Protein AF-A0A2R6NJY1-F1 (afdb_monomer_lite)

pLDDT: mean 76.26, std 16.56, range [31.14, 91.75]

Radius of gyration: 19.43 Å; chains: 1; bounding box: 37×42×67 Å

Organism: NCBI:txid98765

Foldseek 3Di:
DDDDPPDPDDDDPPDPPDDQPPVPHPDDLLLGPPRWDKDKDKDQDPVVVVVLVVCQDPVNVPPPLSPRWHFPDWAQDPPDNRIIITITTDDDDPCVPHDPDPVVVVVVVVSVCSVVPDDDPPPDDD

Secondary structure (DSSP, 8-state):
------------TT-TT---TTTTSS--GGGSTT---EEEEEE--HHHHHHHHHHTSHHHHT-TT--PPP--EEEEPTT-TT-EEEEEE-PPPTTSSPP-SHHHHHHHHHHHHGGGG---------

Structure (mmCIF, N/CA/C/O backbone):
data_AF-A0A2R6NJY1-F1
#
_entry.id   AF-A0A2R6NJY1-F1
#
loop_
_atom_site.group_PDB
_atom_site.id
_atom_site.type_symbol
_atom_site.label_atom_id
_atom_site.label_alt_id
_atom_site.label_comp_id
_atom_site.label_asym_id
_atom_site.label_entity_id
_atom_site.label_seq_id
_atom_site.pdbx_PDB_ins_code
_atom_site.Cartn_x
_atom_site.Cartn_y
_atom_site.Cartn_z
_ato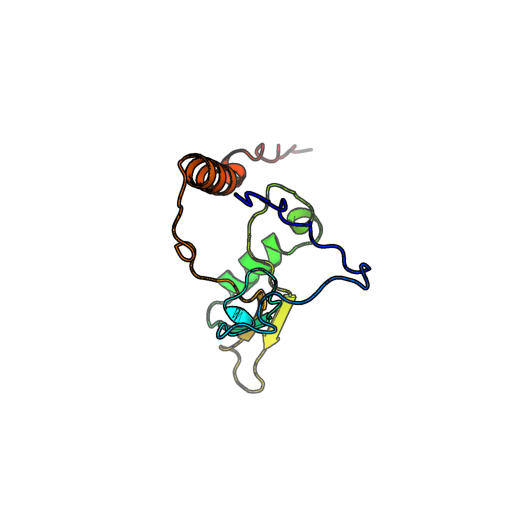m_site.occupancy
_atom_site.B_iso_or_equiv
_atom_site.auth_seq_id
_atom_site.auth_comp_id
_atom_site.auth_asym_id
_atom_site.auth_atom_id
_atom_site.pdbx_PDB_model_num
ATOM 1 N N . MET A 1 1 ? 13.451 2.985 -38.363 1.00 39.25 1 MET A N 1
ATOM 2 C CA . MET A 1 1 ? 12.645 4.221 -38.329 1.00 39.25 1 MET A CA 1
ATOM 3 C C . MET A 1 1 ? 11.248 3.866 -37.865 1.00 39.25 1 MET A C 1
ATOM 5 O O . MET A 1 1 ? 10.478 3.351 -38.661 1.00 39.25 1 MET A O 1
ATOM 9 N N . ALA A 1 2 ? 11.002 4.058 -36.572 1.00 31.14 2 ALA A N 1
ATOM 10 C CA . ALA A 1 2 ? 9.734 4.436 -35.947 1.00 31.14 2 ALA A CA 1
ATOM 11 C C . ALA A 1 2 ? 9.972 4.338 -34.434 1.00 31.14 2 ALA A C 1
ATOM 13 O O . ALA A 1 2 ? 9.500 3.424 -33.768 1.00 31.14 2 ALA A O 1
ATOM 14 N N . ASP A 1 3 ? 10.792 5.262 -33.930 1.00 36.91 3 ASP A N 1
ATOM 15 C CA . ASP A 1 3 ? 10.709 5.662 -32.535 1.00 36.91 3 ASP A CA 1
ATOM 16 C C . ASP A 1 3 ? 9.387 6.407 -32.389 1.00 36.91 3 ASP A C 1
ATOM 18 O O . ASP A 1 3 ? 9.170 7.465 -32.984 1.00 36.91 3 ASP A O 1
ATOM 22 N N . THR A 1 4 ? 8.469 5.839 -31.629 1.00 34.56 4 THR A N 1
ATOM 23 C CA . THR A 1 4 ? 7.409 6.619 -31.005 1.00 34.56 4 THR A CA 1
ATOM 24 C C . THR A 1 4 ? 7.279 6.069 -29.603 1.00 34.56 4 THR A C 1
ATOM 26 O O . THR A 1 4 ? 6.518 5.148 -29.331 1.00 34.56 4 THR A O 1
ATOM 29 N N . VAL A 1 5 ? 8.126 6.603 -28.726 1.00 41.41 5 VAL A N 1
ATOM 30 C CA . VAL A 1 5 ? 7.920 6.550 -27.283 1.00 41.41 5 VAL A CA 1
ATOM 31 C C . VAL A 1 5 ? 6.648 7.356 -27.027 1.00 41.41 5 VAL A C 1
ATOM 33 O O . VAL A 1 5 ? 6.698 8.565 -26.807 1.00 41.41 5 VAL A O 1
ATOM 36 N N . GLU A 1 6 ? 5.486 6.713 -27.151 1.00 37.59 6 GLU A N 1
ATOM 37 C CA . GLU A 1 6 ? 4.279 7.241 -26.529 1.00 37.59 6 GLU A CA 1
ATOM 38 C C . GLU A 1 6 ? 4.540 7.221 -25.026 1.00 37.59 6 GLU A C 1
ATOM 40 O O . GLU A 1 6 ? 4.706 6.170 -24.408 1.00 37.59 6 GLU A O 1
ATOM 45 N N . SER A 1 7 ? 4.672 8.414 -24.452 1.00 43.25 7 SER A N 1
ATOM 46 C CA . SER A 1 7 ? 4.740 8.599 -23.009 1.00 43.25 7 SER A CA 1
ATOM 47 C C . SER A 1 7 ? 3.549 7.880 -22.358 1.00 43.25 7 SER A C 1
ATOM 49 O O . SER A 1 7 ? 2.447 7.967 -22.912 1.00 43.25 7 SER A O 1
ATOM 51 N N . PRO A 1 8 ? 3.717 7.195 -21.209 1.00 43.16 8 PRO A N 1
ATOM 52 C CA . PRO A 1 8 ? 2.620 6.472 -20.578 1.00 43.16 8 PRO A CA 1
ATOM 53 C C . PRO A 1 8 ? 1.466 7.440 -20.327 1.00 43.16 8 PRO A C 1
ATOM 55 O O . PRO A 1 8 ? 1.616 8.423 -19.599 1.00 43.16 8 PRO A O 1
ATOM 58 N N . ILE A 1 9 ? 0.330 7.207 -20.984 1.00 50.03 9 ILE A N 1
ATOM 59 C CA . ILE A 1 9 ? -0.860 8.035 -20.811 1.00 50.03 9 ILE A CA 1
ATOM 60 C C . ILE A 1 9 ? -1.291 7.857 -19.349 1.00 50.03 9 ILE A C 1
ATOM 62 O O . ILE A 1 9 ? -1.642 6.739 -18.968 1.00 50.03 9 ILE A O 1
ATOM 66 N N . PRO A 1 10 ? -1.270 8.907 -18.507 1.00 46.69 10 PRO A N 1
ATOM 67 C CA . PRO A 1 10 ? -1.640 8.752 -17.112 1.00 46.69 10 PRO A CA 1
ATOM 68 C C . PRO A 1 10 ? -3.105 8.320 -17.000 1.00 46.69 10 PRO A C 1
ATOM 70 O O . PRO A 1 10 ? -3.980 8.810 -17.724 1.00 46.69 10 PRO A O 1
ATOM 73 N N . PHE A 1 11 ? -3.351 7.405 -16.064 1.00 53.31 11 PHE A N 1
ATOM 74 C CA . PHE A 1 11 ? -4.660 6.879 -15.692 1.00 53.31 11 PHE A CA 1
ATOM 75 C C . PHE A 1 11 ? -5.724 7.987 -15.584 1.00 53.31 11 PHE A C 1
ATOM 77 O O . PHE A 1 11 ? -5.630 8.878 -14.739 1.00 53.31 11 PHE A O 1
ATOM 84 N N . ARG A 1 12 ? -6.777 7.928 -16.415 1.00 54.88 12 ARG A N 1
ATOM 85 C CA . ARG A 1 12 ? -7.988 8.751 -16.247 1.00 54.88 12 ARG A CA 1
ATOM 86 C C . ARG A 1 12 ? -9.250 7.882 -16.337 1.00 54.88 12 ARG A C 1
ATOM 88 O O . ARG A 1 12 ? -9.530 7.375 -17.422 1.00 54.88 12 ARG A O 1
ATOM 95 N N . PRO A 1 13 ? -10.066 7.796 -15.266 1.00 47.22 13 PRO A N 1
ATOM 96 C CA . PRO A 1 13 ? -11.293 6.985 -15.230 1.00 47.22 13 PRO A CA 1
ATOM 97 C C . PRO A 1 13 ? -12.379 7.358 -16.261 1.00 47.22 13 PRO A C 1
ATOM 99 O O . PRO A 1 13 ? -13.318 6.597 -16.441 1.00 47.22 13 PRO A O 1
ATOM 102 N N . ASN A 1 14 ? -12.263 8.504 -16.948 1.00 49.97 14 ASN A N 1
ATOM 103 C CA . ASN A 1 14 ? -13.263 9.025 -17.896 1.00 49.97 14 ASN A CA 1
ATOM 104 C C . ASN A 1 14 ? -12.776 9.094 -19.359 1.00 49.97 14 ASN A C 1
ATOM 106 O O . ASN A 1 14 ? -13.330 9.847 -20.160 1.00 49.97 14 ASN A O 1
ATOM 110 N N . ASN A 1 15 ? -11.731 8.351 -19.736 1.00 65.00 15 ASN A N 1
ATOM 111 C CA . ASN A 1 15 ? -11.272 8.311 -21.126 1.00 65.00 15 ASN A CA 1
ATOM 112 C C . ASN A 1 15 ? -11.861 7.103 -21.875 1.00 65.00 15 ASN A C 1
ATOM 114 O O . ASN A 1 15 ? -11.376 5.986 -21.729 1.00 65.00 15 ASN A O 1
ATOM 118 N N . PHE A 1 16 ? -12.854 7.336 -22.740 1.00 65.81 16 PHE A N 1
ATOM 119 C CA . PHE A 1 16 ? -13.491 6.303 -23.576 1.00 65.81 16 PHE A CA 1
ATOM 120 C C . PHE A 1 16 ? -12.546 5.602 -24.570 1.00 65.81 16 PHE A C 1
ATOM 122 O O . PHE A 1 16 ? -12.952 4.642 -25.220 1.00 65.81 16 PHE A O 1
ATOM 129 N N . ARG A 1 17 ? -11.306 6.084 -24.729 1.00 76.31 17 ARG A N 1
ATOM 130 C CA . ARG A 1 17 ? -10.290 5.485 -25.611 1.00 76.31 17 ARG A CA 1
ATOM 131 C C . ARG A 1 17 ? -9.269 4.620 -24.869 1.00 76.31 17 ARG A C 1
ATOM 133 O O . ARG A 1 17 ? -8.375 4.088 -25.516 1.00 76.31 17 ARG A O 1
ATOM 140 N N . TRP A 1 18 ? -9.358 4.508 -23.543 1.00 77.19 18 TRP A N 1
ATOM 141 C CA . TRP A 1 18 ? -8.459 3.645 -22.779 1.00 77.19 18 TRP A CA 1
ATOM 142 C C . TRP A 1 18 ? -8.778 2.168 -23.050 1.00 77.19 18 TRP A C 1
ATOM 144 O O . TRP A 1 18 ? -9.939 1.761 -23.003 1.00 77.19 18 TRP A O 1
ATOM 154 N N . VAL A 1 19 ? -7.742 1.380 -23.341 1.00 79.31 19 VAL A N 1
ATOM 155 C CA . VAL A 1 19 ? -7.832 -0.068 -23.556 1.00 79.31 19 VAL A CA 1
ATOM 156 C C . VAL A 1 19 ? -6.889 -0.738 -22.558 1.00 79.31 19 VAL A C 1
ATOM 158 O O . VAL A 1 19 ? -5.718 -0.356 -22.524 1.00 79.31 19 VAL A O 1
ATOM 161 N N . PRO A 1 20 ? -7.360 -1.719 -21.770 1.00 78.88 20 PRO A N 1
ATOM 162 C CA . PRO A 1 20 ? -6.494 -2.434 -20.850 1.00 78.88 20 PRO A CA 1
ATOM 163 C C . PRO A 1 20 ? -5.326 -3.119 -21.561 1.00 78.88 20 PRO A C 1
ATOM 165 O O . PRO A 1 20 ? -5.517 -3.778 -22.586 1.00 78.88 20 PRO A O 1
ATOM 168 N N . SER A 1 21 ? -4.130 -3.029 -20.987 1.00 82.12 21 SER A N 1
ATOM 169 C CA . SER A 1 21 ? -2.880 -3.466 -21.615 1.00 82.12 21 SER A CA 1
ATOM 170 C C . SER A 1 21 ? -2.762 -4.984 -21.791 1.00 82.12 21 SER A C 1
ATOM 172 O O . SER A 1 21 ? -1.916 -5.452 -22.551 1.00 82.12 21 SER A O 1
ATOM 174 N N . TRP A 1 22 ? -3.615 -5.773 -21.126 1.00 86.06 22 TRP A N 1
ATOM 175 C CA . TRP A 1 22 ? -3.688 -7.220 -21.346 1.00 86.06 22 TRP A CA 1
ATOM 176 C C . TRP A 1 22 ? -4.451 -7.596 -22.622 1.00 86.06 22 TRP A C 1
ATOM 178 O O . TRP A 1 22 ? -4.227 -8.682 -23.162 1.00 86.06 22 TRP A O 1
ATOM 188 N N . ILE A 1 23 ? -5.334 -6.730 -23.138 1.00 83.62 23 ILE A N 1
ATOM 189 C CA . ILE A 1 23 ? -6.125 -7.032 -24.338 1.00 83.62 23 ILE A CA 1
ATOM 190 C C . ILE A 1 23 ? -5.196 -7.155 -25.552 1.00 83.62 23 ILE A C 1
ATOM 192 O O . ILE A 1 23 ? -4.453 -6.238 -25.883 1.00 83.62 23 ILE A O 1
ATOM 196 N N . GLY A 1 24 ? -5.256 -8.303 -26.234 1.00 84.31 24 GLY A N 1
ATOM 197 C CA . GLY A 1 24 ? -4.419 -8.591 -27.404 1.00 84.31 24 GLY A CA 1
ATOM 198 C C . GLY A 1 24 ? -3.004 -9.083 -27.076 1.00 84.31 24 GLY A C 1
ATOM 199 O O . GLY A 1 24 ? -2.218 -9.308 -27.993 1.00 84.31 24 GLY A O 1
ATOM 200 N N . THR A 1 25 ? -2.680 -9.293 -25.797 1.00 83.38 25 THR A N 1
ATOM 201 C CA . THR A 1 25 ? -1.406 -9.882 -25.356 1.00 83.38 25 THR A CA 1
ATOM 202 C C . THR A 1 25 ? -1.620 -11.275 -24.753 1.00 83.38 25 THR A C 1
ATOM 204 O O . THR A 1 25 ? -2.747 -11.678 -24.477 1.00 83.38 25 THR A O 1
ATOM 207 N N . ALA A 1 26 ? -0.532 -12.013 -24.515 1.00 87.00 26 ALA A N 1
ATOM 208 C CA . ALA A 1 26 ? -0.569 -13.251 -23.730 1.00 87.00 26 ALA A CA 1
ATOM 209 C C . ALA A 1 26 ? -0.548 -13.003 -22.206 1.00 87.00 26 ALA A C 1
ATOM 211 O O . ALA A 1 26 ? -0.576 -13.963 -21.436 1.00 87.00 26 ALA A O 1
ATOM 212 N N . LYS A 1 27 ? -0.463 -11.736 -21.771 1.00 79.56 27 LYS A N 1
ATOM 213 C CA . LYS A 1 27 ? -0.382 -11.370 -20.355 1.00 79.56 27 LYS A CA 1
ATOM 214 C C . LYS A 1 27 ? -1.725 -11.578 -19.676 1.00 79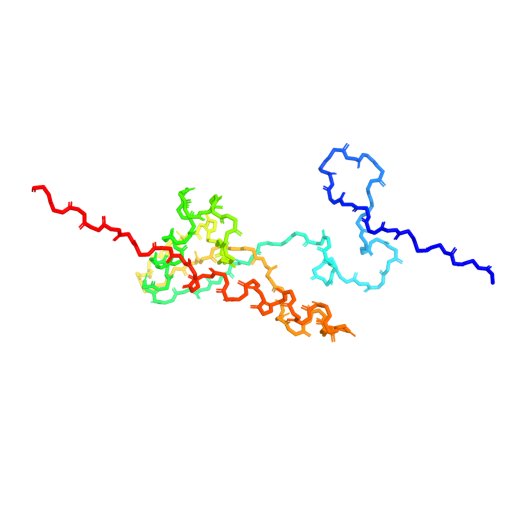.56 27 LYS A C 1
ATOM 216 O O . LYS A 1 27 ? -2.783 -11.306 -20.248 1.00 79.56 27 LYS A O 1
ATOM 221 N N . LYS A 1 28 ? -1.688 -12.008 -18.423 1.00 82.50 28 LYS A N 1
ATOM 222 C CA . LYS A 1 28 ? -2.879 -12.021 -17.573 1.00 82.50 28 LYS A CA 1
ATOM 223 C C . LYS A 1 28 ? -3.119 -10.622 -17.018 1.00 82.50 28 LYS A C 1
ATOM 225 O O . LYS A 1 28 ? -2.182 -9.876 -16.763 1.00 82.50 28 LYS A O 1
ATOM 230 N N . TRP A 1 29 ? -4.382 -10.275 -16.785 1.00 74.62 29 TRP A N 1
ATOM 231 C CA . TRP A 1 29 ? -4.776 -8.940 -16.320 1.00 74.62 29 TRP A CA 1
ATOM 232 C C . TRP A 1 29 ? -4.052 -8.494 -15.036 1.00 74.62 29 TRP A C 1
ATOM 234 O O . TRP A 1 29 ? -3.739 -7.321 -14.901 1.00 74.62 29 TRP A O 1
ATOM 244 N N . TYR A 1 30 ? -3.730 -9.418 -14.126 1.00 75.00 30 TYR A N 1
ATOM 245 C CA . TYR A 1 30 ? -3.016 -9.129 -12.874 1.00 75.00 30 TYR A CA 1
ATOM 246 C C . TYR A 1 30 ? -1.490 -8.998 -13.032 1.00 75.00 30 TYR A C 1
ATOM 248 O O . TYR A 1 30 ? -0.803 -8.634 -12.082 1.00 75.00 30 TYR A O 1
ATOM 256 N N . GLU A 1 31 ? -0.942 -9.330 -14.203 1.00 73.69 31 GLU A N 1
ATOM 257 C CA . GLU A 1 31 ? 0.474 -9.111 -14.538 1.00 73.69 31 GLU A CA 1
ATOM 258 C C . GLU A 1 31 ? 0.692 -7.695 -15.091 1.00 73.69 31 GLU A C 1
ATOM 260 O O . GLU A 1 31 ? 1.810 -7.174 -15.097 1.00 73.69 31 GLU A O 1
ATOM 265 N N . CYS A 1 32 ? -0.384 -7.060 -15.549 1.00 74.12 32 CYS A N 1
ATOM 266 C CA . CYS A 1 32 ? -0.361 -5.727 -16.110 1.00 74.12 32 CYS A CA 1
ATOM 267 C C . CYS A 1 32 ? -0.429 -4.648 -15.025 1.00 74.12 32 CYS A C 1
ATOM 269 O O . CYS A 1 32 ? -1.181 -4.767 -14.062 1.00 74.12 32 CYS A O 1
ATOM 271 N N . GLU A 1 33 ? 0.326 -3.562 -15.216 1.00 68.81 33 GLU A N 1
ATOM 272 C CA . GLU A 1 33 ? 0.324 -2.392 -14.319 1.00 68.81 33 GLU A CA 1
ATOM 273 C C . GLU A 1 33 ? -1.050 -1.762 -14.165 1.00 68.81 33 GLU A C 1
ATOM 275 O O . GLU A 1 33 ? -1.358 -1.175 -13.131 1.00 68.81 33 GLU A O 1
ATOM 280 N N . ASP A 1 34 ? -1.872 -1.892 -15.201 1.00 72.06 34 ASP A N 1
ATOM 281 C CA . ASP A 1 34 ? -3.196 -1.320 -15.238 1.00 72.06 34 ASP A CA 1
ATOM 282 C C . ASP A 1 34 ? -4.310 -2.266 -14.763 1.00 72.06 34 ASP A C 1
ATOM 284 O O . ASP A 1 34 ? -5.493 -1.919 -14.807 1.00 72.06 34 ASP A O 1
ATOM 288 N N . GLY A 1 35 ? -3.941 -3.459 -14.290 1.00 70.94 35 GLY A N 1
ATOM 289 C CA . GLY A 1 35 ? -4.852 -4.406 -13.664 1.00 70.94 35 GLY A CA 1
ATOM 290 C C . GLY A 1 35 ? -5.205 -3.983 -12.243 1.00 70.94 35 GLY A C 1
ATOM 291 O O . GLY A 1 35 ? -4.330 -3.836 -11.396 1.00 70.94 35 GLY A O 1
ATOM 292 N N . PHE A 1 36 ? -6.499 -3.839 -11.943 1.00 67.62 36 PHE A N 1
ATOM 293 C CA . PHE A 1 36 ? -6.962 -3.557 -10.583 1.00 67.62 36 PHE A CA 1
ATOM 294 C C . PHE A 1 36 ? -7.511 -4.828 -9.925 1.00 67.62 36 PHE A C 1
ATOM 296 O O . PHE A 1 36 ? -8.513 -5.387 -10.370 1.00 67.62 36 PHE A O 1
ATOM 303 N N . ALA A 1 37 ? -6.864 -5.278 -8.850 1.00 69.81 37 ALA A N 1
ATOM 304 C CA . ALA A 1 37 ? -7.276 -6.431 -8.054 1.00 69.81 37 ALA A CA 1
ATOM 305 C C . ALA A 1 37 ? -7.337 -6.084 -6.567 1.00 69.81 37 ALA A C 1
ATOM 307 O O . ALA A 1 37 ? -6.530 -5.306 -6.061 1.00 69.81 37 ALA A O 1
ATOM 308 N N . ALA A 1 38 ? -8.245 -6.746 -5.851 1.00 74.06 38 ALA A N 1
ATOM 309 C CA . ALA A 1 38 ? -8.217 -6.815 -4.397 1.00 74.06 38 ALA A CA 1
ATOM 310 C C . ALA A 1 38 ? -7.728 -8.202 -3.962 1.00 74.06 38 ALA A C 1
ATOM 312 O O . ALA A 1 38 ? -8.132 -9.222 -4.523 1.00 74.06 38 ALA A O 1
ATOM 313 N N . LYS A 1 39 ? -6.871 -8.241 -2.943 1.00 79.81 39 LYS A N 1
ATOM 314 C CA . LYS A 1 39 ? -6.418 -9.460 -2.277 1.00 79.81 39 LYS A CA 1
ATOM 315 C C . LYS A 1 39 ? -7.156 -9.599 -0.953 1.00 79.81 39 LYS A C 1
ATOM 317 O O . LYS A 1 39 ? -7.121 -8.690 -0.128 1.00 79.81 39 LYS A O 1
ATOM 322 N N . ALA A 1 40 ? -7.788 -10.749 -0.746 1.00 82.31 40 ALA A N 1
ATOM 323 C CA . ALA A 1 40 ? -8.236 -11.183 0.569 1.00 82.31 40 ALA A CA 1
ATOM 324 C C . ALA A 1 40 ? -7.175 -12.126 1.148 1.00 82.31 40 ALA A C 1
ATOM 326 O O . ALA A 1 40 ? -6.797 -13.099 0.491 1.00 82.31 40 ALA A O 1
ATOM 327 N N . ARG A 1 41 ? -6.672 -11.840 2.350 1.00 84.38 41 ARG A N 1
ATOM 328 C CA . ARG A 1 41 ? -5.742 -12.729 3.062 1.00 84.38 41 ARG A CA 1
ATOM 329 C C . ARG A 1 41 ? -6.229 -13.016 4.472 1.00 84.38 41 ARG A C 1
ATOM 331 O O . ARG A 1 41 ? -6.900 -12.183 5.074 1.00 84.38 41 ARG A O 1
ATOM 338 N N . ILE A 1 42 ? -5.852 -14.177 4.989 1.00 84.50 42 ILE A N 1
ATOM 339 C CA . ILE A 1 42 ? -6.049 -14.524 6.394 1.00 84.50 42 ILE A CA 1
ATOM 340 C C . ILE A 1 42 ? -4.992 -13.784 7.219 1.00 84.50 42 ILE A C 1
ATOM 342 O O . ILE A 1 42 ? -3.808 -13.805 6.881 1.00 84.50 42 ILE A O 1
ATOM 346 N N . ALA A 1 43 ? -5.439 -13.103 8.266 1.00 81.31 43 ALA A N 1
ATOM 347 C CA . ALA A 1 43 ? -4.606 -12.527 9.304 1.00 81.31 43 ALA A CA 1
ATOM 348 C C . ALA A 1 43 ? -5.004 -13.143 10.648 1.00 81.31 43 ALA A C 1
ATOM 350 O O . ALA A 1 43 ? -6.189 -13.205 10.986 1.00 81.31 43 ALA A O 1
ATOM 351 N N . GLU A 1 44 ? -3.994 -13.589 11.387 1.00 80.06 44 GLU A N 1
ATOM 352 C CA . GLU A 1 44 ? -4.142 -14.194 12.716 1.00 80.06 44 GLU A CA 1
ATOM 353 C C . GLU A 1 44 ? -3.714 -13.225 13.833 1.00 80.06 44 GLU A C 1
ATOM 355 O O . GLU A 1 44 ? -4.077 -13.403 14.994 1.00 80.06 44 GLU A O 1
ATOM 360 N N . ASP A 1 45 ? -2.963 -12.169 13.492 1.00 80.69 45 ASP A N 1
ATOM 361 C CA . ASP A 1 45 ? -2.461 -11.183 14.448 1.00 80.69 45 ASP A CA 1
ATOM 362 C C . ASP A 1 45 ? -3.319 -9.909 14.447 1.00 80.69 45 ASP A C 1
ATOM 364 O O . ASP A 1 45 ? -3.350 -9.138 13.482 1.00 80.69 45 ASP A O 1
ATOM 368 N N . TYR A 1 46 ? -3.990 -9.657 15.573 1.00 80.50 46 TYR A N 1
ATOM 369 C CA . TYR A 1 46 ? -4.793 -8.454 15.781 1.00 80.50 46 TYR A CA 1
ATOM 370 C C . TYR A 1 46 ? -3.965 -7.163 15.677 1.00 80.50 46 TYR A C 1
ATOM 372 O O . TYR A 1 46 ? -4.495 -6.139 15.243 1.00 80.50 46 TYR A O 1
ATOM 380 N N . LYS A 1 47 ? -2.672 -7.202 16.031 1.00 88.00 47 LYS A N 1
ATOM 381 C CA . LYS A 1 47 ? -1.789 -6.026 15.995 1.00 88.00 47 LYS A CA 1
ATOM 382 C C . LYS A 1 47 ? -1.505 -5.589 14.571 1.00 88.00 47 LYS A C 1
ATOM 384 O O . LYS A 1 47 ? -1.462 -4.394 14.298 1.00 88.00 47 LYS A O 1
ATOM 389 N N . GLU A 1 48 ? -1.343 -6.540 13.653 1.00 86.75 48 GLU A N 1
ATOM 390 C CA . GLU A 1 48 ? -1.151 -6.233 12.237 1.00 86.75 48 GLU A CA 1
ATOM 391 C C . GLU A 1 48 ? -2.360 -5.462 11.685 1.00 86.75 48 GLU A C 1
ATOM 393 O O . GLU A 1 48 ? -2.208 -4.454 10.993 1.00 86.75 48 GLU A O 1
ATOM 398 N N . ILE A 1 49 ? -3.570 -5.903 12.042 1.00 88.50 49 ILE A N 1
ATOM 399 C CA . ILE A 1 49 ? -4.823 -5.263 11.625 1.00 88.50 49 ILE A CA 1
ATOM 400 C C . ILE A 1 49 ? -4.965 -3.877 12.256 1.00 88.50 49 ILE A C 1
ATOM 402 O O . ILE A 1 49 ? -5.382 -2.941 11.576 1.00 88.50 49 ILE A O 1
ATOM 406 N N . GLU A 1 50 ? -4.626 -3.733 13.537 1.00 90.25 50 GLU A N 1
ATOM 407 C CA . GLU A 1 50 ? -4.668 -2.455 14.249 1.00 90.25 50 GLU A CA 1
ATOM 408 C C . GLU A 1 50 ? -3.716 -1.428 13.622 1.00 90.25 50 GLU A C 1
ATOM 410 O O . GLU A 1 50 ? -4.143 -0.328 13.267 1.00 90.25 50 GLU A O 1
ATOM 415 N N . ILE A 1 51 ? -2.457 -1.812 13.395 1.00 90.50 51 ILE A N 1
ATOM 416 C CA . ILE A 1 51 ? -1.442 -0.962 12.763 1.00 90.50 51 ILE A CA 1
ATOM 417 C C . ILE A 1 51 ? -1.859 -0.609 11.330 1.00 90.50 51 ILE A C 1
ATOM 419 O O . ILE A 1 51 ? -1.831 0.559 10.941 1.00 90.50 51 ILE A O 1
ATOM 423 N N . GLY A 1 52 ? -2.304 -1.590 10.542 1.00 90.00 52 GLY A N 1
ATOM 424 C CA . GLY A 1 52 ? -2.748 -1.349 9.170 1.00 90.00 52 GLY A CA 1
ATOM 425 C C . GLY A 1 52 ? -3.969 -0.425 9.093 1.00 90.00 52 GLY A C 1
ATOM 426 O O . GLY A 1 52 ? -4.030 0.449 8.230 1.00 90.00 52 GLY A O 1
ATOM 427 N N . ARG A 1 53 ? -4.922 -0.547 10.026 1.00 90.94 53 ARG A N 1
ATOM 428 C CA . ARG A 1 53 ? -6.070 0.371 10.135 1.00 90.94 53 ARG A CA 1
ATOM 429 C C . ARG A 1 53 ? -5.663 1.771 10.571 1.00 90.94 53 ARG A C 1
ATOM 431 O O . ARG A 1 53 ? -6.256 2.734 10.097 1.00 90.94 53 ARG A O 1
ATOM 438 N N . PHE A 1 54 ? -4.667 1.892 11.444 1.00 90.75 54 PHE A N 1
ATOM 439 C CA . PHE A 1 54 ? -4.120 3.187 11.832 1.00 90.75 54 PHE A CA 1
ATOM 440 C C . PHE A 1 54 ? -3.564 3.927 10.609 1.00 90.75 54 PHE A C 1
ATOM 442 O O . PHE A 1 54 ? -3.986 5.052 10.337 1.00 90.75 54 PHE A O 1
ATOM 449 N N . PHE A 1 55 ? -2.726 3.270 9.801 1.00 90.00 55 PHE A N 1
ATOM 450 C CA . PHE A 1 55 ? -2.206 3.856 8.560 1.00 90.00 55 PHE A CA 1
ATOM 451 C C . PHE A 1 55 ? -3.276 4.068 7.481 1.00 90.00 55 PHE A C 1
ATOM 453 O O . PHE A 1 55 ? -3.138 4.971 6.661 1.00 90.00 55 PHE A O 1
ATOM 460 N N . ALA A 1 56 ? -4.363 3.295 7.498 1.00 89.81 56 ALA A N 1
ATOM 461 C CA . ALA A 1 56 ? -5.516 3.497 6.619 1.00 89.81 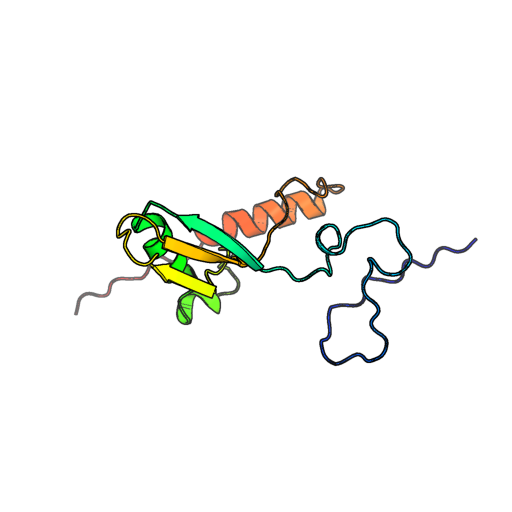56 ALA A CA 1
ATOM 462 C C . ALA A 1 56 ? -6.538 4.527 7.151 1.00 89.81 56 ALA A C 1
ATOM 464 O O . ALA A 1 56 ? -7.566 4.752 6.510 1.00 89.81 56 ALA A O 1
ATOM 465 N N . SER A 1 57 ? -6.295 5.149 8.312 1.00 90.56 57 SER A N 1
ATOM 466 C CA . SER A 1 57 ? -7.182 6.179 8.867 1.00 90.56 57 SER A CA 1
ATOM 467 C C . SER A 1 57 ? -7.267 7.396 7.947 1.00 90.56 57 SER A C 1
ATOM 469 O O . SER A 1 57 ? -6.319 7.712 7.239 1.00 90.56 57 SER A O 1
ATOM 471 N N . GLU A 1 58 ? -8.384 8.128 7.977 1.00 87.94 58 GLU A N 1
ATOM 472 C CA . GLU A 1 58 ? -8.616 9.253 7.057 1.00 87.94 58 GLU A CA 1
ATOM 473 C C . GLU A 1 58 ? -7.497 10.310 7.082 1.00 87.94 58 GLU A C 1
ATOM 475 O O . GLU A 1 58 ? -7.178 10.899 6.050 1.00 87.94 58 GLU A O 1
ATOM 480 N N . VAL A 1 59 ? -6.892 10.543 8.250 1.00 88.50 59 VAL A N 1
ATOM 481 C CA . VAL A 1 59 ? -5.806 11.516 8.420 1.00 88.50 59 VAL A CA 1
ATOM 482 C C . VAL A 1 59 ? -4.531 11.033 7.733 1.00 88.50 59 VAL A C 1
ATOM 484 O O . VAL A 1 59 ? -3.932 11.783 6.968 1.00 88.50 59 VAL A O 1
ATOM 487 N N . LEU A 1 60 ? -4.132 9.783 7.979 1.00 88.38 60 LEU A N 1
ATOM 488 C CA . LEU A 1 60 ? -2.880 9.242 7.451 1.00 88.38 60 LEU A CA 1
ATOM 489 C C . LEU A 1 60 ? -3.009 8.783 6.000 1.00 88.38 60 LEU A C 1
ATOM 491 O O . LEU A 1 60 ? -2.063 8.928 5.238 1.00 88.38 60 LEU A O 1
ATOM 495 N N . ALA A 1 61 ? -4.172 8.298 5.571 1.00 86.81 61 ALA A N 1
ATOM 496 C CA . ALA A 1 61 ? -4.418 7.899 4.186 1.00 86.81 61 ALA A CA 1
ATOM 497 C C . ALA A 1 61 ? -4.388 9.087 3.204 1.00 86.81 61 ALA A C 1
ATOM 499 O O . ALA A 1 61 ? -4.197 8.888 2.008 1.00 86.81 61 ALA A O 1
ATOM 500 N N . LYS A 1 62 ? -4.589 10.321 3.693 1.00 87.31 62 LYS A N 1
ATOM 501 C CA . LYS A 1 62 ? -4.460 11.555 2.898 1.00 87.31 62 LYS A CA 1
ATOM 502 C C . LYS A 1 62 ? -3.047 12.143 2.920 1.00 87.31 62 LYS A C 1
ATOM 504 O O . LYS A 1 62 ? -2.785 13.084 2.172 1.00 87.31 62 LYS A O 1
ATOM 509 N N . ASP A 1 63 ? -2.158 11.641 3.775 1.00 86.50 63 ASP A N 1
ATOM 510 C CA . ASP A 1 63 ? -0.770 12.092 3.811 1.00 86.50 63 ASP A CA 1
ATOM 511 C C . ASP A 1 63 ? -0.015 11.484 2.626 1.00 86.50 63 ASP A C 1
ATOM 513 O O . ASP A 1 63 ? 0.118 10.268 2.523 1.00 86.50 63 ASP A O 1
ATOM 517 N N . ALA A 1 64 ? 0.501 12.330 1.732 1.00 86.56 64 ALA A N 1
ATOM 518 C CA . ALA A 1 64 ? 1.239 11.888 0.547 1.00 86.56 64 ALA A CA 1
ATOM 519 C C . ALA A 1 64 ? 2.529 11.111 0.878 1.00 86.56 64 ALA A C 1
ATOM 521 O O . ALA A 1 64 ? 3.058 10.431 0.008 1.00 86.56 64 ALA A O 1
ATOM 522 N N . ARG A 1 65 ? 3.020 11.205 2.121 1.00 85.00 65 ARG A N 1
ATOM 523 C CA . ARG A 1 65 ? 4.204 10.480 2.615 1.00 85.00 65 ARG A CA 1
ATOM 524 C C . ARG A 1 65 ? 3.869 9.092 3.158 1.00 85.00 65 ARG A C 1
ATOM 526 O O . ARG A 1 65 ? 4.764 8.335 3.530 1.00 85.00 65 ARG A O 1
ATOM 533 N N . ASN A 1 66 ? 2.582 8.779 3.303 1.00 87.69 66 ASN A N 1
ATOM 534 C CA . ASN A 1 66 ? 2.136 7.483 3.774 1.00 87.69 66 ASN A CA 1
ATOM 535 C C . ASN A 1 66 ? 2.042 6.509 2.599 1.00 87.69 66 ASN A C 1
ATOM 537 O O . ASN A 1 66 ? 1.033 6.436 1.903 1.00 87.69 66 ASN A O 1
ATOM 541 N N . HIS A 1 67 ? 3.100 5.723 2.428 1.00 86.94 67 HIS A N 1
ATOM 542 C CA . HIS A 1 67 ? 3.182 4.677 1.406 1.00 86.94 67 HIS A CA 1
ATOM 543 C C . HIS A 1 67 ? 2.692 3.313 1.909 1.00 86.94 67 HIS A C 1
ATOM 545 O O . HIS A 1 67 ? 2.925 2.285 1.271 1.00 86.94 67 HIS A O 1
ATOM 551 N N . CYS A 1 68 ? 2.032 3.262 3.074 1.00 89.62 68 CYS A N 1
ATOM 552 C CA . CYS A 1 68 ? 1.478 2.016 3.585 1.00 89.62 68 CYS A CA 1
ATOM 553 C C . CYS A 1 68 ? 0.313 1.532 2.721 1.00 89.62 68 CYS A C 1
ATOM 555 O O . CYS A 1 68 ? -0.562 2.287 2.297 1.00 89.62 68 CYS A O 1
ATOM 557 N N . VAL A 1 69 ? 0.270 0.218 2.530 1.00 89.31 69 VAL A N 1
ATOM 558 C CA . VAL A 1 69 ? -0.804 -0.448 1.801 1.00 89.31 69 VAL A CA 1
ATOM 559 C C . VAL A 1 69 ? -2.112 -0.296 2.583 1.00 89.31 69 VAL A C 1
ATOM 561 O O . VAL A 1 69 ? -2.181 -0.742 3.732 1.00 89.31 69 VAL A O 1
ATOM 564 N N . PRO A 1 70 ? -3.166 0.294 1.998 1.00 89.69 70 PRO A N 1
ATOM 565 C CA . PRO A 1 70 ? -4.414 0.499 2.712 1.00 89.69 70 PRO A CA 1
ATOM 566 C C . PRO A 1 70 ? -5.149 -0.827 2.935 1.00 89.69 70 PRO A C 1
ATOM 568 O O . PRO A 1 70 ? -5.281 -1.652 2.028 1.00 89.69 70 PRO A O 1
ATOM 571 N N . ILE A 1 71 ? -5.705 -0.999 4.133 1.00 90.88 71 ILE A N 1
ATOM 572 C CA . ILE A 1 71 ? -6.706 -2.032 4.408 1.00 90.88 71 ILE A CA 1
ATOM 573 C C . ILE A 1 71 ? -8.080 -1.457 4.064 1.00 90.88 71 ILE A C 1
ATOM 575 O O . ILE A 1 71 ? -8.545 -0.522 4.710 1.00 90.88 71 ILE A O 1
ATOM 579 N N . TYR A 1 72 ? -8.751 -2.036 3.071 1.00 89.19 72 TYR A N 1
ATOM 580 C CA . TYR A 1 72 ? -10.109 -1.642 2.691 1.00 89.19 72 TYR A CA 1
ATOM 581 C C . TYR A 1 72 ? -11.153 -2.173 3.667 1.00 89.19 72 TYR A C 1
ATOM 583 O O . TYR A 1 72 ? -12.125 -1.491 3.980 1.00 89.19 72 TYR A O 1
ATOM 591 N N . SER A 1 73 ? -10.971 -3.407 4.138 1.00 88.38 73 SER A N 1
ATOM 592 C CA . SER A 1 73 ? -11.866 -4.022 5.113 1.00 88.38 73 SER A CA 1
ATOM 593 C C . SER A 1 73 ? -11.167 -5.142 5.873 1.00 88.38 73 SER A C 1
ATOM 595 O O . SER A 1 73 ? -10.242 -5.767 5.361 1.00 88.38 73 SER A O 1
ATOM 597 N N . ALA A 1 74 ? -11.627 -5.412 7.092 1.00 90.19 74 ALA A N 1
ATOM 598 C CA . ALA A 1 74 ? -11.226 -6.585 7.856 1.00 90.19 74 ALA A CA 1
ATOM 599 C C . ALA A 1 74 ? -12.491 -7.258 8.400 1.00 90.19 74 ALA A C 1
ATOM 601 O O . ALA A 1 74 ? -13.262 -6.638 9.136 1.00 90.19 74 ALA A O 1
ATOM 602 N N . LEU A 1 75 ? -12.720 -8.493 7.964 1.00 90.50 75 LEU A N 1
ATOM 603 C CA . LEU A 1 75 ? -13.943 -9.262 8.148 1.00 90.50 75 LEU A CA 1
ATOM 604 C C . LEU A 1 75 ? -13.654 -10.425 9.101 1.00 90.50 75 LEU A C 1
ATOM 606 O O . LEU A 1 75 ? -12.856 -11.303 8.776 1.00 90.50 75 LEU A O 1
ATOM 610 N N . GLN A 1 76 ? -14.293 -10.441 10.269 1.00 90.19 76 GLN A N 1
ATOM 611 C CA . GLN A 1 76 ? -14.152 -11.547 11.217 1.00 90.19 76 GLN A CA 1
ATOM 612 C C . GLN A 1 76 ? -14.789 -12.816 10.641 1.00 90.19 76 GLN A C 1
ATOM 614 O O . GLN A 1 76 ? -15.928 -12.772 10.166 1.00 90.19 76 GLN A O 1
ATOM 619 N N . VAL A 1 77 ? -14.083 -13.947 10.707 1.00 88.06 77 VAL A N 1
ATOM 620 C CA . VAL A 1 77 ? -14.647 -15.229 10.272 1.00 88.06 77 VAL A CA 1
ATOM 621 C C . VAL A 1 77 ? -15.718 -15.688 11.270 1.00 88.06 77 VAL A C 1
ATOM 623 O O . VAL A 1 77 ? -15.465 -15.721 12.478 1.00 88.06 77 VAL A O 1
ATOM 626 N N . PRO A 1 78 ? -16.928 -16.056 10.809 1.00 88.50 78 PRO A N 1
ATOM 627 C CA . PRO A 1 78 ? -17.925 -16.646 11.690 1.00 88.50 78 PRO A CA 1
ATOM 628 C C . PRO A 1 78 ? -17.372 -17.917 12.341 1.00 88.50 78 PRO A C 1
ATOM 630 O O . PRO A 1 78 ? -16.833 -18.777 11.653 1.00 88.50 78 PRO A O 1
ATOM 633 N N . HIS A 1 79 ? -17.557 -18.052 13.654 1.00 86.75 79 HIS A N 1
ATOM 634 C CA . HIS A 1 79 ? -17.137 -19.216 14.451 1.00 86.75 79 HIS A CA 1
ATOM 635 C C . HIS A 1 79 ? -15.626 -19.386 14.676 1.00 86.75 79 HIS A C 1
ATOM 637 O O . HIS A 1 79 ? -15.243 -20.356 15.325 1.00 86.75 79 HIS A O 1
ATOM 643 N N . ASP A 1 80 ? -14.791 -18.434 14.251 1.00 84.94 80 ASP A N 1
ATOM 644 C CA . ASP A 1 80 ? -13.373 -18.402 14.615 1.00 84.94 80 ASP A CA 1
ATOM 645 C C . ASP A 1 80 ? -12.931 -16.976 14.977 1.00 84.94 80 ASP A C 1
ATOM 647 O O . ASP A 1 80 ? -12.828 -16.089 14.129 1.00 84.94 80 ASP A O 1
ATOM 651 N N . ALA A 1 81 ? -12.689 -16.746 16.270 1.00 81.94 81 ALA A N 1
ATOM 652 C CA . ALA A 1 81 ? -12.250 -15.451 16.787 1.00 81.94 81 ALA A CA 1
ATOM 653 C C . ALA A 1 81 ? -10.768 -15.154 16.484 1.00 81.94 81 ALA A C 1
ATOM 655 O O . ALA A 1 81 ? -10.362 -13.995 16.536 1.00 81.94 81 ALA A O 1
ATOM 656 N N . GLY A 1 82 ? -9.967 -16.175 16.163 1.00 84.25 82 GLY A N 1
ATOM 657 C CA . GLY A 1 82 ? -8.544 -16.036 15.854 1.00 84.25 82 GLY A CA 1
ATOM 658 C C . GLY A 1 82 ? -8.264 -15.668 14.400 1.00 84.25 82 GLY A C 1
ATOM 659 O O . GLY A 1 82 ? -7.135 -15.319 14.074 1.00 84.25 82 GLY A O 1
ATOM 660 N N . ILE A 1 83 ? -9.274 -15.721 13.526 1.00 85.50 83 ILE A N 1
ATOM 661 C CA . ILE A 1 83 ? -9.100 -15.540 12.084 1.00 85.50 83 ILE A CA 1
ATOM 662 C C . ILE A 1 83 ? -9.876 -14.318 11.596 1.00 85.50 83 ILE A C 1
ATOM 664 O O . ILE A 1 83 ? -11.104 -14.247 11.675 1.00 85.50 83 ILE A O 1
ATOM 668 N N . THR A 1 84 ? -9.152 -13.375 10.999 1.00 89.94 84 THR A N 1
ATOM 669 C CA . THR A 1 84 ? -9.736 -12.233 10.292 1.00 89.94 84 THR A CA 1
ATOM 670 C C . THR A 1 84 ? -9.318 -12.244 8.829 1.00 89.94 84 THR A C 1
ATOM 672 O O . THR A 1 84 ? -8.149 -12.417 8.497 1.00 89.94 84 THR A O 1
ATOM 675 N N . ILE A 1 85 ? -10.270 -12.017 7.928 1.00 90.94 85 ILE A N 1
ATOM 676 C CA . ILE A 1 85 ? -9.998 -11.836 6.504 1.00 90.94 85 ILE A CA 1
ATOM 677 C C . ILE A 1 85 ? -9.748 -10.354 6.248 1.00 90.94 85 ILE A C 1
ATOM 679 O O . ILE A 1 85 ? -10.646 -9.532 6.415 1.00 90.94 85 ILE A O 1
ATOM 683 N N . VAL A 1 86 ? -8.545 -10.008 5.806 1.00 91.75 86 VAL A N 1
ATOM 684 C CA . VAL A 1 86 ? -8.168 -8.636 5.459 1.00 91.75 86 VAL A CA 1
ATOM 685 C C . VAL A 1 86 ? -8.239 -8.456 3.948 1.00 91.75 86 VAL A C 1
ATOM 687 O O . VAL A 1 86 ? -7.615 -9.207 3.198 1.00 91.75 86 VAL A O 1
ATOM 690 N N . VAL A 1 87 ? -8.994 -7.450 3.512 1.00 91.12 87 VAL A N 1
ATOM 691 C CA . VAL A 1 87 ? -9.159 -7.044 2.114 1.00 91.12 87 VAL A CA 1
ATOM 692 C C . VAL A 1 87 ? -8.309 -5.804 1.854 1.00 91.12 87 VAL A C 1
ATOM 694 O O . VAL A 1 87 ? -8.457 -4.794 2.540 1.00 91.12 87 VAL A O 1
ATOM 697 N N . MET A 1 88 ? -7.434 -5.873 0.855 1.00 90.31 88 MET A N 1
ATOM 698 C CA . MET A 1 88 ? -6.473 -4.821 0.494 1.00 90.31 88 MET A CA 1
ATOM 699 C C . MET A 1 88 ? -6.189 -4.836 -1.016 1.00 90.31 88 MET A C 1
ATOM 701 O O . MET A 1 88 ? -6.624 -5.776 -1.690 1.00 90.31 88 MET A O 1
ATOM 705 N N . PRO A 1 89 ? -5.466 -3.852 -1.578 1.00 86.88 89 PRO A N 1
ATOM 706 C CA . PRO A 1 89 ? -4.966 -3.946 -2.945 1.00 86.88 89 PRO A CA 1
ATOM 707 C C . PRO A 1 89 ? -4.164 -5.229 -3.173 1.00 86.88 89 PRO A C 1
ATOM 709 O O . PRO A 1 89 ? -3.400 -5.676 -2.316 1.00 86.88 89 PRO A O 1
ATOM 712 N N . PHE A 1 90 ? -4.310 -5.825 -4.348 1.00 84.31 90 PHE A N 1
ATOM 713 C CA . PHE A 1 90 ? -3.414 -6.881 -4.793 1.00 84.31 90 PHE A CA 1
ATOM 714 C C . PHE A 1 90 ? -2.134 -6.248 -5.329 1.00 84.31 90 PHE A C 1
ATOM 716 O O . PHE A 1 90 ? -2.140 -5.599 -6.372 1.00 84.31 90 PHE A O 1
ATOM 723 N N . LEU A 1 91 ? -1.048 -6.421 -4.586 1.00 81.75 91 LEU A N 1
ATOM 724 C CA . LEU A 1 91 ? 0.254 -5.876 -4.937 1.00 81.75 91 LEU A CA 1
ATOM 725 C C . LEU A 1 91 ? 1.123 -6.937 -5.603 1.00 81.75 91 LEU A C 1
ATOM 727 O O . LEU A 1 91 ? 1.050 -8.119 -5.252 1.00 81.75 91 LEU A O 1
ATOM 731 N N . ARG A 1 92 ? 1.962 -6.488 -6.538 1.00 79.44 92 ARG A N 1
ATOM 732 C CA . ARG A 1 92 ? 3.066 -7.283 -7.080 1.00 79.44 92 ARG A CA 1
ATOM 733 C C . ARG A 1 92 ? 4.208 -7.354 -6.064 1.00 79.44 92 ARG A C 1
ATOM 735 O O . ARG A 1 92 ? 4.258 -6.558 -5.123 1.00 79.44 92 ARG A O 1
ATOM 742 N N . SER A 1 93 ? 5.105 -8.315 -6.249 1.00 80.38 93 SER A N 1
ATOM 743 C CA . SER A 1 93 ? 6.357 -8.361 -5.493 1.00 80.38 93 SER A CA 1
ATOM 744 C C . SER A 1 93 ? 7.166 -7.088 -5.762 1.00 80.38 93 SER A C 1
ATOM 746 O O . SER A 1 93 ? 7.108 -6.535 -6.859 1.00 80.38 93 SER A O 1
ATOM 748 N N . TYR A 1 94 ? 7.896 -6.595 -4.760 1.00 75.88 94 TYR A N 1
ATOM 749 C CA . TYR A 1 94 ? 8.631 -5.325 -4.871 1.00 75.88 94 TYR A CA 1
ATOM 750 C C . TYR A 1 94 ? 9.755 -5.364 -5.923 1.00 75.88 94 TYR A C 1
ATOM 752 O O . TYR A 1 94 ? 10.228 -4.323 -6.362 1.00 75.88 94 TYR A O 1
ATOM 760 N N . ASP A 1 95 ? 10.196 -6.562 -6.296 1.00 77.75 95 ASP A N 1
ATOM 761 C CA . ASP A 1 95 ? 11.219 -6.855 -7.293 1.00 77.75 95 ASP A CA 1
ATOM 762 C C . ASP A 1 95 ? 10.634 -7.183 -8.679 1.00 77.75 95 ASP A C 1
ATOM 764 O O . ASP A 1 95 ? 11.384 -7.529 -9.594 1.00 77.75 95 ASP A O 1
ATOM 768 N N . GLU A 1 96 ? 9.313 -7.046 -8.857 1.00 77.38 96 GLU A N 1
ATOM 769 C CA . GLU A 1 96 ? 8.614 -7.325 -10.111 1.00 77.38 96 GLU A CA 1
ATOM 770 C C . GLU A 1 96 ? 7.744 -6.137 -10.587 1.00 77.38 96 GLU A C 1
ATOM 772 O O . GLU A 1 96 ? 6.664 -5.876 -10.037 1.00 77.38 96 GLU A O 1
ATOM 777 N N . PRO A 1 97 ? 8.140 -5.448 -11.679 1.00 76.56 97 PRO A N 1
ATOM 778 C CA . PRO A 1 97 ? 9.351 -5.660 -12.480 1.00 76.56 97 PRO A CA 1
ATOM 779 C C . PRO A 1 97 ? 10.627 -5.236 -11.739 1.00 76.56 97 PRO A C 1
ATOM 781 O O . PRO A 1 97 ? 10.605 -4.356 -10.882 1.00 76.56 97 PRO A O 1
ATOM 784 N N . SER A 1 98 ? 11.758 -5.833 -12.113 1.00 80.38 98 SER A N 1
ATOM 785 C CA . SER A 1 98 ? 13.062 -5.446 -11.574 1.00 80.38 98 SER A CA 1
ATOM 786 C C . SER A 1 98 ? 13.371 -3.986 -11.904 1.00 80.38 98 SER A C 1
ATOM 788 O O . SER A 1 98 ? 13.150 -3.576 -13.046 1.00 80.38 98 SER A O 1
ATOM 790 N N . LEU A 1 99 ? 13.971 -3.254 -10.963 1.00 84.19 99 LEU A N 1
ATOM 791 C CA . LEU A 1 99 ? 14.501 -1.907 -11.200 1.00 84.19 99 LEU A CA 1
ATOM 792 C C . LEU A 1 99 ? 15.452 -1.928 -12.409 1.00 84.19 99 LEU A C 1
ATOM 794 O O . LEU A 1 99 ? 16.453 -2.647 -12.407 1.00 84.19 99 LEU A O 1
ATOM 798 N N . GLN A 1 100 ? 15.130 -1.163 -13.448 1.00 87.44 100 GLN A N 1
ATOM 799 C CA . GLN A 1 100 ? 15.895 -1.092 -14.695 1.00 87.44 100 GLN A CA 1
ATOM 800 C C . GLN A 1 100 ? 16.843 0.109 -14.710 1.00 87.44 100 GLN A C 1
ATOM 802 O O . GLN A 1 100 ? 17.837 0.109 -15.440 1.00 87.44 100 GLN A O 1
ATOM 807 N N . THR A 1 101 ? 16.556 1.133 -13.903 1.00 89.75 101 THR A N 1
ATOM 808 C CA . THR A 1 101 ? 17.323 2.379 -13.853 1.00 89.75 101 THR A CA 1
ATOM 809 C C . THR A 1 101 ? 17.728 2.766 -12.430 1.00 89.75 101 THR A C 1
ATOM 811 O O . THR A 1 101 ? 17.073 2.434 -11.444 1.00 89.75 101 THR A O 1
ATOM 814 N N . ILE A 1 102 ? 18.816 3.538 -12.321 1.00 91.25 102 ILE A N 1
ATOM 815 C CA . ILE A 1 102 ? 19.230 4.150 -11.047 1.00 91.25 102 ILE A CA 1
ATOM 816 C C . ILE A 1 102 ? 18.155 5.127 -10.548 1.00 91.25 102 ILE A C 1
ATOM 818 O O . ILE A 1 102 ? 17.956 5.229 -9.343 1.00 91.25 102 ILE A O 1
ATOM 822 N N . GLY A 1 103 ? 17.450 5.812 -11.458 1.00 90.06 103 GLY A N 1
ATOM 823 C CA . GLY A 1 103 ? 16.351 6.719 -11.112 1.00 90.06 103 GLY A CA 1
ATOM 824 C C . GLY A 1 103 ? 15.233 6.002 -10.360 1.00 90.06 103 GLY A C 1
ATOM 825 O O . GLY A 1 103 ? 14.893 6.413 -9.259 1.00 90.06 103 GLY A O 1
ATOM 826 N N . GLU A 1 104 ? 14.760 4.867 -10.881 1.00 88.38 104 GLU A N 1
ATOM 827 C CA . GLU A 1 104 ? 13.747 4.038 -10.208 1.00 88.38 104 GLU A CA 1
ATOM 828 C C . GLU A 1 104 ? 14.214 3.561 -8.827 1.00 88.38 104 GLU A C 1
ATOM 830 O O . GLU A 1 104 ? 13.435 3.560 -7.878 1.00 88.38 104 GLU A O 1
ATOM 835 N N . ALA A 1 105 ? 15.489 3.178 -8.690 1.00 88.00 105 ALA A N 1
ATOM 836 C CA . ALA A 1 105 ? 16.039 2.768 -7.402 1.00 88.00 105 ALA A CA 1
ATOM 837 C C . ALA A 1 105 ? 16.060 3.928 -6.395 1.00 88.00 105 ALA A C 1
ATOM 839 O O . ALA A 1 105 ? 15.658 3.758 -5.245 1.00 88.00 105 ALA A O 1
ATOM 840 N N . VAL A 1 106 ? 16.517 5.109 -6.820 1.00 90.50 106 VAL A N 1
ATOM 841 C CA . VAL A 1 106 ? 16.544 6.313 -5.980 1.00 90.50 106 VAL A CA 1
ATOM 842 C C . VAL A 1 106 ? 15.130 6.724 -5.575 1.00 90.50 106 VAL A C 1
ATOM 844 O O . VAL A 1 106 ? 14.917 7.011 -4.400 1.00 90.50 106 VAL A O 1
ATOM 847 N N . ASP A 1 107 ? 14.165 6.682 -6.494 1.00 86.69 107 ASP A N 1
ATOM 848 C CA . ASP A 1 107 ? 12.761 6.990 -6.208 1.00 86.69 107 ASP A CA 1
ATOM 849 C C . ASP A 1 107 ? 12.144 5.976 -5.232 1.00 86.69 107 ASP A C 1
ATOM 851 O O . ASP A 1 107 ? 11.462 6.369 -4.284 1.00 86.69 107 ASP A O 1
ATOM 855 N N . PHE A 1 108 ? 12.435 4.680 -5.404 1.00 85.81 108 PHE A N 1
ATOM 856 C CA . PHE A 1 108 ? 12.012 3.623 -4.482 1.00 85.81 108 PHE A CA 1
ATOM 857 C C . PHE A 1 108 ? 12.549 3.858 -3.063 1.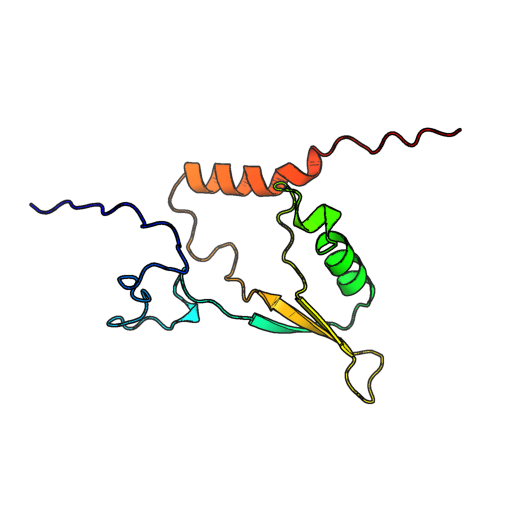00 85.81 108 PHE A C 1
ATOM 859 O O . PHE A 1 108 ? 11.787 3.838 -2.094 1.00 85.81 108 PHE A O 1
ATOM 866 N N . PHE A 1 109 ? 13.852 4.122 -2.923 1.00 88.50 109 PHE A N 1
ATOM 867 C CA . PHE A 1 109 ? 14.44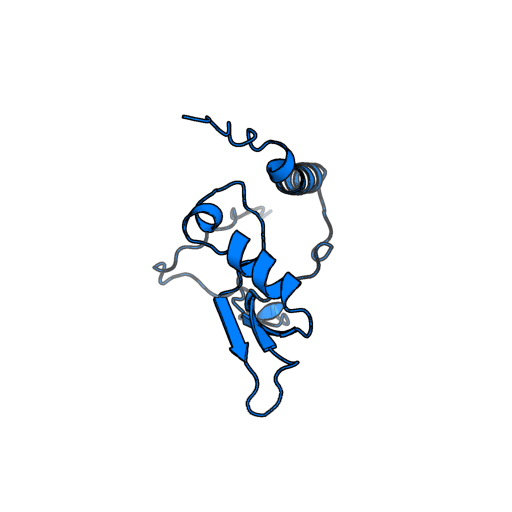6 4.415 -1.617 1.00 88.50 109 PHE A CA 1
ATOM 868 C C . PHE A 1 109 ? 13.946 5.741 -1.039 1.00 88.50 109 PHE A C 1
ATOM 870 O O . PHE A 1 109 ? 13.756 5.835 0.171 1.00 88.50 109 PHE A O 1
ATOM 877 N N . GLY A 1 110 ? 13.691 6.745 -1.882 1.00 87.06 110 GLY A N 1
ATOM 878 C CA . GLY A 1 110 ? 13.069 8.003 -1.478 1.00 87.06 110 GLY A CA 1
ATOM 879 C C . GLY A 1 110 ? 11.735 7.759 -0.778 1.00 87.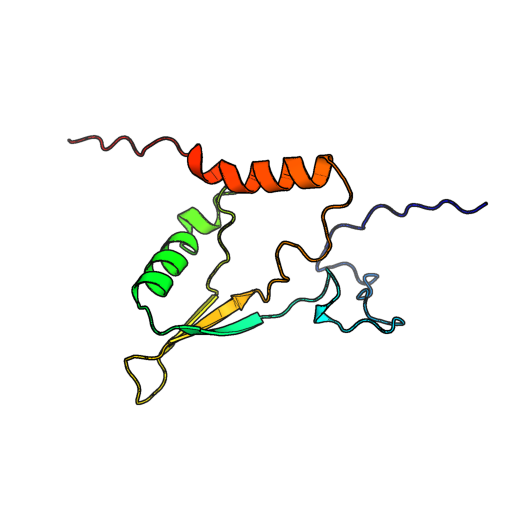06 110 GLY A C 1
ATOM 880 O O . GLY A 1 110 ? 11.593 8.102 0.395 1.00 87.06 110 GLY A O 1
ATOM 881 N N . GLN A 1 111 ? 10.814 7.062 -1.448 1.00 85.69 111 GLN A N 1
ATOM 882 C CA . GLN A 1 111 ? 9.502 6.707 -0.893 1.00 85.69 111 GLN A CA 1
ATOM 883 C C . GLN A 1 111 ? 9.625 5.879 0.394 1.00 85.69 111 GLN A C 1
ATOM 885 O O . GLN A 1 111 ? 8.939 6.150 1.379 1.00 85.69 111 GLN A O 1
ATOM 890 N N . LEU A 1 112 ? 10.545 4.908 0.433 1.00 85.94 112 LEU A N 1
ATOM 891 C CA . LEU A 1 112 ? 10.766 4.069 1.614 1.00 85.94 112 LEU A CA 1
ATOM 892 C C . LEU A 1 112 ? 11.198 4.882 2.850 1.00 85.94 112 LEU A C 1
ATOM 894 O O . LEU A 1 112 ? 10.840 4.532 3.976 1.00 85.94 112 LEU A O 1
ATOM 898 N N . PHE A 1 113 ? 11.954 5.965 2.658 1.00 84.62 113 PHE A N 1
ATOM 899 C CA . PHE A 1 113 ? 12.496 6.777 3.750 1.00 84.62 113 PHE A CA 1
ATOM 900 C C . PHE A 1 113 ? 11.674 8.028 4.090 1.00 84.62 113 PHE A C 1
ATOM 902 O O . PHE A 1 113 ? 11.942 8.662 5.114 1.00 84.62 113 PHE A O 1
ATOM 909 N N . GLU A 1 114 ? 10.640 8.368 3.318 1.00 81.06 114 GLU A N 1
ATOM 910 C CA . GLU A 1 114 ? 9.772 9.523 3.603 1.00 81.06 114 GLU A CA 1
ATOM 911 C C . GLU A 1 114 ? 9.102 9.448 4.988 1.00 81.06 114 GLU A C 1
ATOM 913 O O . GLU A 1 114 ? 8.930 10.474 5.652 1.00 81.06 114 GLU A O 1
ATOM 918 N N . VAL A 1 115 ? 8.822 8.237 5.481 1.00 64.44 115 VAL A N 1
ATOM 919 C CA . VAL A 1 115 ? 8.209 7.991 6.800 1.00 64.44 115 VAL A CA 1
ATOM 920 C C . VAL A 1 115 ? 9.117 8.423 7.963 1.00 64.44 115 VAL A C 1
ATOM 922 O O . VAL A 1 115 ? 8.627 8.886 8.991 1.00 64.44 115 VAL A O 1
ATOM 925 N N . VAL A 1 116 ? 10.444 8.344 7.807 1.00 56.88 116 VAL A N 1
ATOM 926 C CA . VAL A 1 116 ? 11.416 8.696 8.864 1.00 56.88 116 VAL A CA 1
ATOM 927 C C . VAL A 1 116 ? 11.466 10.210 9.117 1.00 56.88 116 VAL A C 1
ATOM 929 O O . VAL A 1 116 ? 11.889 10.656 10.182 1.00 56.88 116 VAL A O 1
ATOM 932 N N . SER A 1 117 ? 10.987 11.014 8.166 1.00 53.44 117 SER A N 1
ATOM 933 C CA . SER A 1 117 ? 11.100 12.476 8.201 1.00 53.44 117 SER A CA 1
ATOM 934 C C . SER A 1 117 ? 9.882 13.184 8.812 1.00 53.44 117 SER A C 1
ATOM 936 O O . SER A 1 117 ? 9.798 14.413 8.746 1.00 53.44 117 SER A O 1
ATOM 938 N N . SER A 1 118 ? 8.911 12.462 9.391 1.00 48.38 118 SER A N 1
ATOM 939 C CA . SER A 1 118 ? 7.770 13.117 10.041 1.00 48.38 118 SER A CA 1
ATOM 940 C C . SER A 1 118 ? 8.256 13.952 11.235 1.00 48.38 118 SER A C 1
ATOM 942 O O . SER A 1 118 ? 8.956 13.406 12.094 1.00 48.38 118 SER A O 1
ATOM 944 N N . PRO A 1 119 ? 7.894 15.244 11.345 1.00 47.94 119 PRO A N 1
ATOM 945 C CA . PRO A 1 119 ? 8.163 15.995 12.559 1.00 47.94 119 PRO A CA 1
ATOM 946 C C . PRO A 1 119 ? 7.443 15.291 13.708 1.00 47.94 119 PRO A C 1
ATOM 948 O O . PRO A 1 119 ? 6.239 15.041 13.635 1.00 47.94 119 PRO A O 1
ATOM 951 N N . THR A 1 120 ? 8.194 14.936 14.750 1.00 51.34 120 THR A N 1
ATOM 952 C CA . THR A 1 120 ? 7.645 14.415 16.003 1.00 51.34 120 THR A CA 1
ATOM 953 C C . THR A 1 120 ? 6.465 15.285 16.432 1.00 51.34 120 THR A C 1
ATOM 955 O O . THR A 1 120 ? 6.626 16.510 16.458 1.00 51.34 120 THR A O 1
ATOM 958 N N . PRO A 1 121 ? 5.298 14.712 16.774 1.00 48.44 121 PRO A N 1
ATOM 959 C CA . PRO A 1 121 ? 4.210 15.503 17.314 1.00 48.44 121 PRO A CA 1
ATOM 960 C C . PRO A 1 121 ? 4.707 16.146 18.608 1.00 48.44 121 PRO A C 1
ATOM 962 O O . PRO A 1 121 ? 5.015 15.458 19.581 1.00 48.44 121 PRO A O 1
ATOM 965 N N . SER A 1 122 ? 4.836 17.472 18.598 1.00 48.28 122 SER A N 1
ATOM 966 C CA . SER A 1 122 ? 5.109 18.263 19.790 1.00 48.28 122 SER A CA 1
ATOM 967 C C . SER A 1 122 ? 3.934 18.078 20.744 1.00 48.28 122 SER A C 1
ATOM 969 O O . SER A 1 122 ? 2.918 18.765 20.634 1.00 48.28 122 SER A O 1
ATOM 971 N N . VAL A 1 123 ? 4.042 17.112 21.656 1.00 50.88 123 VAL A N 1
ATOM 972 C CA . VAL A 1 123 ? 3.103 16.963 22.767 1.00 50.88 123 VAL A CA 1
ATOM 973 C C . VAL A 1 123 ? 3.230 18.228 23.607 1.00 50.88 123 VAL A C 1
ATOM 975 O O . VAL A 1 123 ? 4.194 18.407 24.349 1.00 50.88 123 VAL A O 1
ATOM 978 N N . THR A 1 124 ? 2.282 19.143 23.432 1.00 43.41 124 THR A N 1
ATOM 979 C CA . THR A 1 124 ? 2.192 20.355 24.242 1.00 43.41 124 THR A CA 1
ATOM 980 C C . THR A 1 124 ? 1.344 19.995 25.452 1.00 43.41 124 THR A C 1
ATOM 982 O O . THR A 1 124 ? 0.140 19.783 25.323 1.00 43.41 124 THR A O 1
ATOM 985 N N . TYR A 1 125 ? 1.982 19.847 26.612 1.00 36.56 125 TYR A N 1
ATOM 986 C CA . TYR A 1 125 ? 1.268 19.771 27.882 1.00 36.56 125 TYR A CA 1
ATOM 987 C C . TYR A 1 125 ? 0.686 21.160 28.178 1.00 36.56 125 TYR A C 1
ATOM 989 O O . TYR A 1 125 ? 1.437 22.135 28.248 1.00 36.56 125 TYR A O 1
ATOM 997 N N . HIS A 1 126 ? -0.637 21.233 28.313 1.00 49.09 126 HIS A N 1
ATOM 998 C CA . HIS A 1 126 ? -1.341 22.348 28.944 1.00 49.09 126 HIS A CA 1
ATOM 999 C C . HIS A 1 126 ? -1.728 21.958 30.367 1.00 49.09 126 HIS A C 1
ATOM 1001 O O . HIS A 1 126 ? -2.113 20.781 30.559 1.00 49.09 126 HIS A O 1
#

Sequence (126 aa):
MADTVESPIPFRPNNFRWVPSWIGTAKKWYECEDGFAAKARIAEDYKEIEIGRFFASEVLAKDARNHCVPIYSALQVPHDAGITIVVMPFLRSYDEPSLQTIGEAVDFFGQLFEVVSSPTPSVTYH